Protein AF-A0A1W1HET8-F1 (afdb_monomer_lite)

InterPro domains:
  IPR011042 Six-bladed beta-propeller, TolB-like [G3DSA:2.120.10.30] (54-178)

Foldseek 3Di:
DVVVVVVVVVVVVVVVVVVVPDDDPDPPDPDDDDPDDDCDDVSPDDDVVVVDDDPPPPPPNPPDDDLDDDDQAAWADWDDPVPQKIKTWHQAGDDVVCVVCVVPPVSVVVQVPDPPVSDRDGDLKGKMFMAGSSRDTPDMDIDRNNPVHHRWNDWDDDDQWIWTDHDPDPDIDIGGHD

Structure (mmCIF, N/CA/C/O backbone):
data_AF-A0A1W1HET8-F1
#
_entry.id   AF-A0A1W1HET8-F1
#
loop_
_atom_site.group_PDB
_atom_site.id
_atom_site.type_symbol
_atom_site.label_atom_id
_atom_site.label_alt_id
_atom_site.label_comp_id
_atom_site.label_asym_id
_atom_site.label_entity_id
_atom_site.label_seq_id
_atom_site.pdbx_PDB_ins_code
_atom_site.Cartn_x
_atom_site.Cartn_y
_atom_site.Cartn_z
_atom_site.occupancy
_atom_site.B_iso_or_equiv
_atom_site.auth_seq_id
_atom_site.auth_comp_id
_atom_site.auth_asym_id
_atom_site.auth_atom_id
_atom_site.pdbx_PDB_model_num
ATOM 1 N N . MET A 1 1 ? 47.466 2.999 -17.413 1.00 61.47 1 MET A N 1
ATOM 2 C CA . MET A 1 1 ? 46.411 3.856 -18.011 1.00 61.47 1 MET A CA 1
ATOM 3 C C . MET A 1 1 ? 45.772 3.266 -19.269 1.00 61.47 1 MET A C 1
ATOM 5 O O . MET A 1 1 ? 44.582 2.998 -19.222 1.00 61.47 1 MET A O 1
ATOM 9 N N . LYS A 1 2 ? 46.507 2.983 -20.358 1.00 67.06 2 LYS A N 1
ATOM 10 C CA . LYS A 1 2 ? 45.910 2.507 -21.632 1.00 67.06 2 LYS A CA 1
ATOM 11 C C . LYS A 1 2 ? 45.061 1.221 -21.525 1.00 67.06 2 LYS A C 1
ATOM 13 O O . LYS A 1 2 ? 43.995 1.157 -22.119 1.00 67.06 2 LYS A O 1
ATOM 18 N N . LYS A 1 3 ? 45.478 0.235 -20.717 1.00 72.69 3 LYS A N 1
ATOM 19 C CA . LYS A 1 3 ? 44.724 -1.023 -20.507 1.00 72.69 3 LYS A CA 1
ATOM 20 C C . LYS A 1 3 ? 43.393 -0.829 -19.759 1.00 72.69 3 LYS A C 1
ATOM 22 O O . LYS A 1 3 ? 42.436 -1.535 -20.035 1.00 72.69 3 LYS A O 1
ATOM 27 N N . ILE A 1 4 ? 43.329 0.150 -18.853 1.00 81.25 4 ILE A N 1
ATOM 28 C CA . ILE A 1 4 ? 42.113 0.476 -18.088 1.00 81.25 4 ILE A CA 1
ATOM 29 C C . ILE A 1 4 ? 41.103 1.183 -18.996 1.00 81.25 4 ILE A C 1
ATOM 31 O O . ILE A 1 4 ? 39.936 0.815 -19.020 1.00 81.25 4 ILE A O 1
ATOM 35 N N . ILE A 1 5 ? 41.572 2.142 -19.803 1.00 85.00 5 ILE A N 1
ATOM 36 C CA . ILE A 1 5 ? 40.741 2.848 -20.789 1.00 85.00 5 ILE A CA 1
ATOM 37 C C . ILE A 1 5 ? 40.156 1.856 -21.804 1.00 85.00 5 ILE A C 1
ATOM 39 O O . ILE A 1 5 ? 38.962 1.897 -22.079 1.00 85.00 5 ILE A O 1
ATOM 43 N N . LEU A 1 6 ? 40.969 0.918 -22.302 1.00 85.44 6 LEU A N 1
ATOM 44 C CA . LEU A 1 6 ? 40.507 -0.123 -23.221 1.00 85.44 6 LEU A CA 1
ATOM 45 C C . LEU A 1 6 ? 39.446 -1.034 -22.580 1.00 85.44 6 LEU A C 1
ATOM 47 O O . LEU A 1 6 ? 38.442 -1.337 -23.217 1.00 85.44 6 LEU A O 1
ATOM 51 N N . GLY A 1 7 ? 39.627 -1.418 -21.311 1.00 87.62 7 GLY A N 1
ATOM 52 C CA . GLY A 1 7 ? 38.636 -2.205 -20.570 1.00 87.62 7 GLY A CA 1
ATOM 53 C C . GLY A 1 7 ? 37.295 -1.483 -20.410 1.00 87.62 7 GLY A C 1
ATOM 54 O O . GLY A 1 7 ? 36.247 -2.085 -20.629 1.00 87.62 7 GLY A O 1
ATOM 55 N N . ILE A 1 8 ? 37.317 -0.181 -20.111 1.00 87.56 8 ILE A N 1
ATOM 56 C CA . ILE A 1 8 ? 36.099 0.640 -20.004 1.00 87.56 8 ILE A CA 1
ATOM 57 C C . ILE A 1 8 ? 35.383 0.736 -21.357 1.00 87.56 8 ILE A C 1
ATOM 59 O O . ILE A 1 8 ? 34.168 0.569 -21.412 1.00 87.56 8 ILE A O 1
ATOM 63 N N . ILE A 1 9 ? 36.120 0.948 -22.451 1.00 90.94 9 ILE A N 1
ATOM 64 C CA . ILE A 1 9 ? 35.539 1.013 -23.802 1.00 90.94 9 ILE A CA 1
ATOM 65 C C . ILE A 1 9 ? 34.862 -0.312 -24.171 1.00 90.94 9 ILE A C 1
ATOM 67 O O . ILE A 1 9 ? 33.759 -0.295 -24.711 1.00 90.94 9 ILE A O 1
ATOM 71 N N . ILE A 1 10 ? 35.475 -1.452 -23.841 1.00 92.75 10 ILE A N 1
ATOM 72 C CA . ILE A 1 10 ? 34.892 -2.776 -24.098 1.00 92.75 10 ILE A CA 1
ATOM 73 C C . ILE A 1 10 ? 33.605 -2.975 -23.291 1.00 92.75 10 ILE A C 1
ATOM 75 O O . ILE A 1 10 ? 32.616 -3.453 -23.840 1.00 92.75 10 ILE A O 1
ATOM 79 N N . ILE A 1 11 ? 33.583 -2.570 -22.017 1.00 90.56 11 ILE A N 1
ATOM 80 C CA . ILE A 1 11 ? 32.377 -2.649 -21.179 1.00 90.56 11 ILE A CA 1
ATOM 81 C C . ILE A 1 11 ? 31.265 -1.764 -21.750 1.00 90.56 11 ILE A C 1
ATOM 83 O O . ILE A 1 11 ? 30.128 -2.212 -21.854 1.00 90.56 11 ILE A O 1
ATOM 87 N N . ILE A 1 12 ? 31.583 -0.534 -22.161 1.00 89.00 12 ILE A N 1
ATOM 88 C CA . ILE A 1 12 ? 30.607 0.376 -22.774 1.00 89.00 12 ILE A CA 1
ATOM 89 C C . ILE A 1 12 ? 30.080 -0.208 -24.088 1.00 89.00 12 ILE A C 1
ATOM 91 O O . ILE A 1 12 ? 28.871 -0.229 -24.293 1.00 89.00 12 ILE A O 1
ATOM 95 N N . ALA A 1 13 ? 30.953 -0.733 -24.950 1.00 90.44 13 ALA A N 1
ATOM 96 C CA . ALA A 1 13 ? 30.550 -1.368 -26.202 1.00 90.44 13 ALA A CA 1
ATOM 97 C C . ALA A 1 13 ? 29.665 -2.601 -25.959 1.00 90.44 13 ALA A C 1
ATOM 99 O O . ALA A 1 13 ? 28.661 -2.775 -26.645 1.00 90.44 13 ALA A O 1
ATOM 100 N N . PHE A 1 14 ? 29.989 -3.416 -24.952 1.00 90.31 14 PHE A N 1
ATOM 101 C CA . PHE A 1 14 ? 29.181 -4.569 -24.561 1.00 90.31 14 PHE A CA 1
ATOM 102 C C . PHE A 1 14 ? 27.819 -4.150 -24.001 1.00 90.31 14 PHE A C 1
ATOM 104 O O . PHE A 1 14 ? 26.812 -4.756 -24.349 1.00 90.31 14 PHE A O 1
ATOM 111 N N . LEU A 1 15 ? 27.760 -3.091 -23.186 1.00 84.19 15 LEU A N 1
ATOM 112 C CA . LEU A 1 15 ? 26.501 -2.533 -22.689 1.00 84.19 15 LEU A CA 1
ATOM 113 C C . LEU A 1 15 ? 25.651 -1.978 -23.835 1.00 84.19 15 LEU A C 1
ATOM 115 O O . LEU A 1 15 ? 24.467 -2.287 -23.897 1.00 84.19 15 LEU A O 1
ATOM 119 N N . ILE A 1 16 ? 26.240 -1.220 -24.765 1.00 83.38 16 ILE A N 1
ATOM 120 C CA . ILE A 1 16 ? 25.541 -0.720 -25.960 1.00 83.38 16 ILE A CA 1
ATOM 121 C C . ILE A 1 16 ? 24.992 -1.896 -26.770 1.00 83.38 16 ILE A C 1
ATOM 123 O O . ILE A 1 16 ? 23.806 -1.916 -27.082 1.00 83.38 16 ILE A O 1
ATOM 127 N N . PHE A 1 17 ? 25.820 -2.904 -27.055 1.00 84.56 17 PHE A N 1
ATOM 128 C CA . PHE A 1 17 ? 25.392 -4.099 -27.778 1.00 84.56 17 PHE A CA 1
ATOM 129 C C . PHE A 1 17 ? 24.257 -4.828 -27.044 1.00 84.56 17 PHE A C 1
ATOM 131 O O . PHE A 1 17 ? 23.229 -5.139 -27.636 1.00 84.56 17 PHE A O 1
ATOM 138 N N . TYR A 1 18 ? 24.387 -5.025 -25.734 1.00 79.50 18 TYR A N 1
ATOM 139 C CA . TYR A 1 18 ? 23.355 -5.637 -24.904 1.00 79.50 18 TYR A CA 1
ATOM 140 C C . TYR A 1 18 ? 22.032 -4.853 -24.959 1.00 79.50 18 TYR A C 1
ATOM 142 O O . TYR A 1 18 ? 20.983 -5.448 -25.183 1.00 79.50 18 TYR A O 1
ATOM 150 N N . PHE A 1 19 ? 22.062 -3.523 -24.829 1.00 76.62 19 PHE A N 1
ATOM 151 C CA . PHE A 1 19 ? 20.853 -2.693 -24.872 1.00 76.62 19 PHE A CA 1
ATOM 152 C C . PHE A 1 19 ? 20.200 -2.626 -26.259 1.00 76.62 19 PHE A C 1
ATOM 154 O O . PHE A 1 19 ? 18.978 -2.545 -26.332 1.00 76.62 19 PHE A O 1
ATOM 161 N N . PHE A 1 20 ? 20.977 -2.672 -27.345 1.00 78.12 20 PHE A N 1
ATOM 162 C CA . PHE A 1 20 ? 20.431 -2.641 -28.707 1.00 78.12 20 PHE A CA 1
ATOM 163 C C . PHE A 1 20 ? 19.841 -3.983 -29.157 1.00 78.12 20 PHE A C 1
ATOM 165 O O . PHE A 1 20 ? 18.930 -3.989 -29.982 1.00 78.12 20 PHE A O 1
ATOM 172 N N . PHE A 1 21 ? 20.348 -5.106 -28.640 1.00 74.81 21 PHE A N 1
ATOM 173 C CA . PHE A 1 21 ? 19.953 -6.445 -29.095 1.00 74.81 21 PHE A CA 1
ATOM 174 C C . PHE A 1 21 ? 19.021 -7.195 -28.136 1.00 74.81 21 PHE A C 1
ATOM 176 O O . PHE A 1 21 ? 18.541 -8.274 -28.485 1.00 74.81 21 PHE A O 1
ATOM 183 N N . GLN A 1 22 ? 18.715 -6.655 -26.952 1.00 64.12 22 GLN A N 1
ATOM 184 C CA . GLN A 1 22 ? 17.631 -7.205 -26.142 1.00 64.12 22 GLN A CA 1
ATOM 185 C C . GLN A 1 22 ? 16.275 -6.811 -26.719 1.00 64.12 22 GLN A C 1
ATOM 187 O O . GLN A 1 22 ? 15.869 -5.652 -26.673 1.00 64.12 22 GLN A O 1
ATOM 192 N N . SER A 1 23 ? 15.540 -7.806 -27.209 1.00 64.06 23 S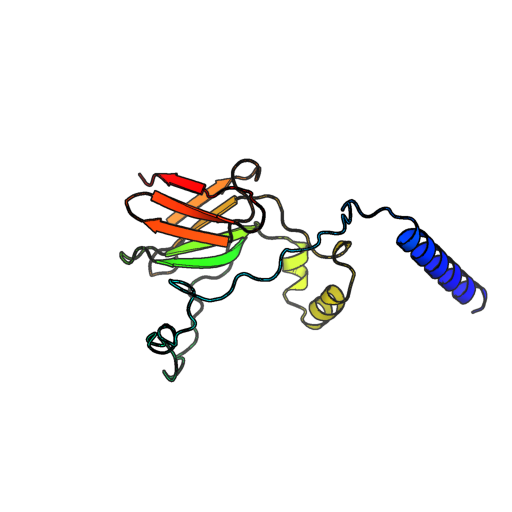ER A N 1
ATOM 193 C CA . SER A 1 23 ? 14.107 -7.671 -27.439 1.00 64.06 23 SER A CA 1
ATOM 194 C C . SER A 1 23 ? 13.438 -7.302 -26.116 1.00 64.06 23 SER A C 1
ATOM 196 O O . SER A 1 23 ? 13.589 -8.006 -25.113 1.00 64.06 23 SER A O 1
ATOM 198 N N . THR A 1 24 ? 12.710 -6.188 -26.084 1.00 57.41 24 THR A N 1
ATOM 199 C CA . THR A 1 24 ? 11.871 -5.882 -24.929 1.00 57.41 24 THR A CA 1
ATOM 200 C C . THR A 1 24 ? 10.771 -6.941 -24.839 1.00 57.41 24 THR A C 1
ATOM 202 O O . THR A 1 24 ? 10.172 -7.253 -25.864 1.00 57.41 24 THR A O 1
ATOM 205 N N . PRO A 1 25 ? 10.423 -7.454 -23.645 1.00 62.91 25 PRO A N 1
ATOM 206 C CA . PRO A 1 25 ? 9.324 -8.416 -23.471 1.00 62.91 25 PRO A CA 1
ATOM 207 C C . PRO A 1 25 ? 7.935 -7.800 -23.733 1.00 62.91 25 PRO A C 1
ATOM 209 O O . PRO A 1 25 ? 6.914 -8.419 -23.453 1.00 62.91 25 PRO A O 1
ATOM 212 N N . VAL A 1 26 ? 7.901 -6.554 -24.212 1.00 59.66 26 VAL A N 1
ATOM 213 C CA . VAL A 1 26 ? 6.711 -5.796 -24.569 1.00 59.66 26 VAL A CA 1
ATOM 214 C C . VAL A 1 26 ? 6.648 -5.753 -26.088 1.00 59.66 26 VAL A C 1
ATOM 216 O O . VAL A 1 26 ? 7.492 -5.110 -26.720 1.00 59.66 26 VAL A O 1
ATOM 219 N N . ASP A 1 27 ? 5.636 -6.406 -26.657 1.00 69.81 27 ASP A N 1
ATOM 220 C CA . ASP A 1 27 ? 5.248 -6.182 -28.045 1.00 69.81 27 ASP A CA 1
ATOM 221 C C . ASP A 1 27 ? 4.725 -4.750 -28.160 1.00 69.81 27 ASP A C 1
ATOM 223 O O . ASP A 1 27 ? 3.603 -4.429 -27.759 1.00 69.81 27 ASP A O 1
ATOM 227 N N . SER A 1 28 ? 5.579 -3.861 -28.665 1.00 62.72 28 SER A N 1
ATOM 228 C CA . SER A 1 28 ? 5.222 -2.474 -28.962 1.00 62.72 28 SER A CA 1
ATOM 229 C C . SER A 1 28 ? 4.319 -2.445 -30.193 1.00 62.72 28 SER A C 1
ATOM 231 O O . SER A 1 28 ? 4.757 -2.138 -31.300 1.00 62.72 28 SER A O 1
ATOM 233 N N . ILE A 1 29 ? 3.050 -2.805 -30.018 1.00 79.56 29 ILE A N 1
ATOM 234 C CA . ILE A 1 29 ? 2.041 -2.653 -31.063 1.00 79.56 29 ILE A CA 1
ATOM 235 C C . ILE A 1 29 ? 1.706 -1.165 -31.151 1.00 79.56 29 ILE A C 1
ATOM 237 O O . ILE A 1 29 ? 1.344 -0.540 -30.153 1.00 79.56 29 ILE A O 1
ATOM 241 N N . ALA A 1 30 ? 1.826 -0.589 -32.348 1.00 79.69 30 ALA A N 1
ATOM 242 C CA . ALA A 1 30 ? 1.361 0.766 -32.598 1.00 79.69 30 ALA A CA 1
ATOM 243 C C . ALA A 1 30 ? -0.158 0.811 -32.383 1.00 79.69 30 ALA A C 1
ATOM 245 O O . ALA A 1 30 ? -0.934 0.337 -33.212 1.00 79.69 30 ALA A O 1
ATOM 246 N N . TYR A 1 31 ? -0.583 1.356 -31.247 1.00 82.62 31 TYR A N 1
ATOM 247 C CA . TYR A 1 31 ? -1.989 1.565 -30.948 1.00 82.62 31 TYR A CA 1
ATOM 248 C C . TYR A 1 31 ? -2.368 3.002 -31.293 1.00 82.62 31 TYR A C 1
ATOM 250 O O . TYR A 1 31 ? -1.931 3.957 -30.648 1.00 82.62 31 TYR A O 1
ATOM 258 N N . SER A 1 32 ? -3.182 3.159 -32.334 1.00 87.19 32 SER A N 1
ATOM 259 C CA . SER A 1 32 ? -3.821 4.436 -32.629 1.00 87.19 32 SER A CA 1
ATOM 260 C C . SER A 1 32 ? -5.054 4.549 -31.742 1.00 87.19 32 SER A C 1
ATOM 262 O O . SER A 1 32 ? -6.083 3.928 -32.007 1.00 87.19 32 SER A O 1
ATOM 264 N N . HIS A 1 33 ? -4.929 5.295 -30.644 1.00 79.25 33 HIS A N 1
ATOM 265 C CA . HIS A 1 33 ? -6.090 5.624 -29.831 1.00 79.25 33 HIS A CA 1
ATOM 266 C C . HIS A 1 33 ? -7.109 6.374 -30.703 1.00 79.25 33 HIS A C 1
ATOM 268 O O . HIS A 1 33 ? -6.714 7.286 -31.439 1.00 79.25 33 HIS A O 1
ATOM 274 N N . PRO A 1 34 ? -8.411 6.050 -30.612 1.00 90.19 34 PRO A N 1
ATOM 275 C CA . PRO A 1 34 ? -9.427 6.911 -31.194 1.00 90.19 34 PRO A CA 1
ATOM 276 C C . PRO A 1 34 ? -9.309 8.323 -30.590 1.00 90.19 34 PRO A C 1
ATOM 278 O O . PRO A 1 34 ? -8.792 8.473 -29.475 1.00 90.19 34 PRO A O 1
ATOM 281 N N . PRO A 1 35 ? -9.788 9.364 -31.294 1.00 91.94 35 PRO A N 1
ATOM 282 C CA . PRO A 1 35 ? -9.854 10.710 -30.741 1.00 91.94 35 PRO A CA 1
ATOM 283 C C . PRO A 1 35 ? -10.487 10.691 -29.347 1.00 91.94 35 PRO A C 1
ATOM 285 O O . PRO A 1 35 ? -11.462 9.969 -29.119 1.00 91.94 35 PRO A O 1
ATOM 288 N N . ALA A 1 36 ? -9.925 11.464 -28.414 1.00 90.94 36 ALA A N 1
ATOM 289 C CA . ALA A 1 36 ? -10.449 11.541 -27.057 1.00 90.94 36 ALA A CA 1
ATOM 290 C C . ALA A 1 36 ? -11.952 11.878 -27.102 1.00 90.94 36 ALA A C 1
ATOM 292 O O . ALA A 1 36 ? -12.331 12.826 -27.800 1.00 90.94 36 ALA A O 1
ATOM 293 N N . PRO A 1 37 ? -12.812 11.128 -26.389 1.00 90.94 37 PRO A N 1
ATOM 294 C CA . PRO A 1 37 ? -14.230 11.439 -26.347 1.00 90.94 37 PRO A CA 1
ATOM 295 C C . PRO A 1 37 ? -14.449 12.882 -25.869 1.00 90.94 37 PRO A C 1
ATOM 297 O O . PRO A 1 37 ? -13.747 13.333 -24.956 1.00 90.94 37 PRO A O 1
ATOM 300 N N . PRO A 1 38 ? -15.407 13.621 -26.450 1.00 93.38 38 PRO A N 1
ATOM 301 C CA . PRO A 1 38 ? -15.738 14.952 -25.965 1.00 93.38 38 PRO A CA 1
ATOM 302 C C . PRO A 1 38 ? -16.232 14.876 -24.515 1.00 93.38 38 PRO A C 1
ATOM 304 O O . PRO A 1 38 ? -17.003 13.990 -24.150 1.00 93.38 38 PRO A O 1
ATOM 307 N N . LEU A 1 39 ? -15.814 15.833 -23.686 1.00 94.50 39 LEU A N 1
ATOM 308 C CA . LEU A 1 39 ? -16.278 15.971 -22.305 1.00 94.50 39 LEU A CA 1
ATOM 309 C C . LEU A 1 39 ? -17.674 16.612 -22.285 1.00 94.50 39 LEU A C 1
ATOM 311 O O . LEU A 1 39 ? -17.819 17.801 -22.014 1.00 94.50 39 LEU A O 1
ATOM 315 N N . ASN A 1 40 ? -18.696 15.838 -22.641 1.00 95.50 40 ASN A N 1
ATOM 316 C CA . ASN A 1 40 ? -20.097 16.256 -22.658 1.00 95.50 40 ASN A CA 1
ATOM 317 C C . ASN A 1 40 ? -20.957 15.373 -21.731 1.00 95.50 40 ASN A C 1
ATOM 319 O O . ASN A 1 40 ? -20.484 14.392 -21.151 1.00 95.50 40 ASN A O 1
ATOM 323 N N . GLY A 1 41 ? -22.224 15.749 -21.531 1.00 94.38 41 GLY A N 1
ATOM 324 C CA . GLY A 1 41 ? -23.133 15.027 -20.636 1.00 94.38 41 GLY A CA 1
ATOM 325 C C . GLY A 1 41 ? -22.591 14.968 -19.203 1.00 94.38 41 GLY A C 1
ATOM 326 O O . GLY A 1 41 ? -22.213 15.997 -18.642 1.00 94.38 41 GLY A O 1
ATOM 327 N N . VAL A 1 42 ? -22.503 13.763 -18.630 1.00 92.88 42 VAL A N 1
ATOM 328 C CA . VAL A 1 42 ? -21.974 13.539 -17.267 1.00 92.88 42 VAL A CA 1
ATOM 329 C C . VAL A 1 42 ? -20.484 13.876 -17.123 1.00 92.88 42 VAL A C 1
ATOM 331 O O . VAL A 1 42 ? -20.024 14.109 -16.010 1.00 92.88 42 VAL A O 1
ATOM 334 N N . MET A 1 43 ? -19.738 13.933 -18.232 1.00 93.88 43 MET A N 1
ATOM 335 C CA . MET A 1 43 ? -18.311 14.275 -18.256 1.00 93.88 43 MET A CA 1
ATOM 336 C C . MET A 1 43 ? -18.057 15.774 -18.463 1.00 93.88 43 MET A C 1
ATOM 338 O O . MET A 1 43 ? -16.898 16.181 -18.520 1.00 93.88 43 MET A O 1
ATOM 342 N N . THR A 1 44 ? -19.108 16.596 -18.591 1.00 97.38 44 THR A N 1
ATOM 343 C CA . THR A 1 44 ? -18.971 18.048 -18.794 1.00 97.38 44 THR A CA 1
ATOM 344 C C . THR A 1 44 ? -18.094 18.660 -17.694 1.00 97.38 44 THR A C 1
ATOM 346 O O . THR A 1 44 ? -18.394 18.457 -16.509 1.00 97.38 44 THR A O 1
ATOM 349 N N . PRO A 1 45 ? -17.027 19.413 -18.041 1.00 96.88 45 PRO A N 1
ATOM 350 C CA . PRO A 1 45 ? -16.156 20.021 -17.046 1.00 96.88 45 PRO A CA 1
ATOM 351 C C . PRO A 1 45 ? -16.955 20.910 -16.099 1.00 96.88 45 PRO A C 1
ATOM 353 O O . PRO A 1 45 ? -17.726 21.769 -16.523 1.00 96.88 45 PRO A O 1
ATOM 356 N N . ASN A 1 46 ? -16.757 20.705 -14.804 1.00 95.69 46 ASN A N 1
ATOM 357 C CA . ASN A 1 46 ? -17.400 21.480 -13.755 1.00 95.69 46 ASN A CA 1
ATOM 358 C C . ASN A 1 46 ? -16.395 21.791 -12.642 1.00 95.69 46 ASN A C 1
ATOM 360 O O . ASN A 1 46 ? -15.265 21.299 -12.632 1.00 95.69 46 ASN A O 1
ATOM 364 N N . THR A 1 47 ? -16.801 22.641 -11.705 1.00 96.94 47 THR A N 1
ATOM 365 C CA . THR A 1 47 ? -15.955 23.086 -10.593 1.00 96.94 47 THR A CA 1
ATOM 366 C C . THR A 1 47 ? -16.377 22.516 -9.247 1.00 96.94 47 THR A C 1
ATOM 368 O O . THR A 1 47 ? -15.874 22.993 -8.236 1.00 96.94 47 THR A O 1
ATOM 371 N N . LEU A 1 48 ? -17.252 21.508 -9.208 1.00 95.44 48 LEU A N 1
ATOM 372 C CA . 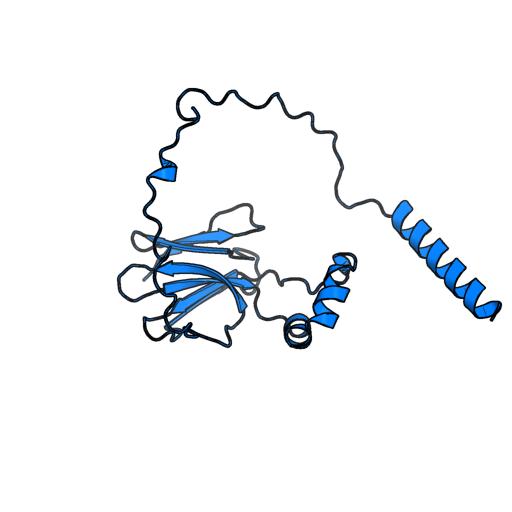LEU A 1 48 ? -17.812 20.973 -7.959 1.00 95.44 48 LEU A CA 1
ATOM 373 C C . LEU A 1 48 ? -16.718 20.502 -6.992 1.00 95.44 48 LEU A C 1
ATOM 375 O O . LEU A 1 48 ? -16.816 20.696 -5.788 1.00 95.44 48 LEU A O 1
ATOM 379 N N . LEU A 1 49 ? -15.606 19.973 -7.513 1.00 92.44 49 LEU A N 1
ATOM 380 C CA . LEU A 1 49 ? -14.470 19.563 -6.684 1.00 92.44 49 LEU A CA 1
ATOM 381 C C . LEU A 1 49 ? -13.830 20.730 -5.899 1.00 92.44 49 LEU A C 1
ATOM 383 O O . LEU A 1 49 ? -13.177 20.491 -4.888 1.00 92.44 49 LEU A O 1
ATOM 387 N N . LYS A 1 50 ? -14.029 21.991 -6.315 1.00 93.81 50 LYS A N 1
ATOM 388 C CA . LYS A 1 50 ? -13.569 23.174 -5.561 1.00 93.81 50 LYS A CA 1
ATOM 389 C C . LYS A 1 50 ? -14.365 23.407 -4.275 1.00 93.81 50 LYS A C 1
ATOM 391 O O . LYS A 1 50 ? -13.856 24.077 -3.383 1.00 93.81 50 LYS A O 1
ATOM 396 N N . GLU A 1 51 ? -15.577 22.866 -4.178 1.00 94.00 51 GLU A N 1
ATOM 397 C CA . GLU A 1 51 ? -16.424 22.942 -2.980 1.00 94.00 51 GLU A CA 1
ATOM 398 C C . GLU A 1 51 ? -16.013 21.914 -1.917 1.00 94.00 51 GLU A C 1
ATOM 400 O O . GLU A 1 51 ? -16.526 21.932 -0.798 1.00 94.00 51 GLU A O 1
ATOM 405 N N . ALA A 1 52 ? -15.072 21.018 -2.238 1.00 90.00 52 ALA A N 1
ATOM 406 C CA . ALA A 1 52 ? -14.543 20.064 -1.280 1.00 90.00 52 ALA A CA 1
ATOM 407 C C . ALA A 1 52 ? -13.949 20.793 -0.065 1.00 90.00 52 ALA A C 1
ATOM 409 O O . ALA A 1 52 ? -13.045 21.625 -0.184 1.00 90.00 52 ALA A O 1
ATOM 410 N N . ILE A 1 53 ? -14.434 20.439 1.126 1.00 85.50 53 ILE A N 1
ATOM 411 C CA . ILE A 1 53 ? -13.896 20.952 2.384 1.00 85.50 53 ILE A CA 1
ATOM 412 C C . ILE A 1 53 ? -12.470 20.421 2.546 1.00 85.50 53 ILE A C 1
ATOM 414 O O . ILE A 1 53 ? -12.235 19.214 2.627 1.00 85.50 53 ILE A O 1
ATOM 418 N N . LEU A 1 54 ? -11.506 21.337 2.606 1.00 80.25 54 LEU A N 1
ATOM 419 C CA . LEU A 1 54 ? -10.096 21.007 2.774 1.00 80.25 54 LEU A CA 1
ATOM 420 C C . LEU A 1 54 ? -9.797 20.784 4.259 1.00 80.25 54 LEU A C 1
ATOM 422 O O . LEU A 1 54 ? -9.493 21.722 4.994 1.00 80.25 54 LEU A O 1
ATOM 426 N N . LEU A 1 55 ? -9.879 19.532 4.704 1.00 74.88 55 LEU A N 1
ATOM 427 C CA . LEU A 1 55 ? -9.491 19.145 6.060 1.00 74.88 55 LEU A CA 1
ATOM 428 C C . LEU A 1 55 ? -7.976 19.356 6.255 1.00 74.88 55 LEU A C 1
ATOM 430 O O . LEU A 1 55 ? -7.174 18.923 5.429 1.00 74.88 55 LEU A O 1
ATOM 434 N N . GLY A 1 56 ? -7.574 20.041 7.330 1.00 69.69 56 GLY A N 1
ATOM 435 C CA . GLY A 1 56 ? -6.160 20.258 7.678 1.00 69.69 56 GLY A CA 1
ATOM 436 C C . GLY A 1 56 ? -5.435 21.378 6.915 1.00 69.69 56 GLY A C 1
ATOM 437 O O . GLY A 1 56 ? -4.258 21.628 7.181 1.00 69.69 56 GLY A O 1
ATOM 438 N N . LYS A 1 57 ? -6.091 22.092 5.988 1.00 75.44 57 LYS A N 1
ATOM 439 C CA . LYS A 1 57 ? -5.487 23.258 5.319 1.00 75.44 57 LYS A CA 1
ATOM 440 C C . LYS A 1 57 ? -5.563 24.491 6.225 1.00 75.44 57 LYS A C 1
ATOM 442 O O . LYS A 1 57 ? -6.651 24.959 6.528 1.00 75.44 57 LYS A O 1
ATOM 447 N N . GLY A 1 58 ? -4.409 25.037 6.613 1.00 69.06 58 GLY A N 1
ATOM 448 C CA . GLY A 1 58 ? -4.319 26.255 7.433 1.00 69.06 58 GLY A CA 1
ATOM 449 C C . GLY A 1 58 ? -4.496 26.040 8.939 1.00 69.06 58 GLY A C 1
ATOM 450 O O . GLY A 1 58 ? -4.378 26.997 9.694 1.00 69.06 58 GLY A O 1
ATOM 451 N N . ILE A 1 59 ? -4.733 24.802 9.380 1.00 72.81 59 ILE A N 1
ATOM 452 C CA . ILE A 1 59 ? -4.601 24.430 10.791 1.00 72.81 59 ILE A CA 1
ATOM 453 C C . ILE A 1 59 ? -3.101 24.403 11.097 1.00 72.81 59 ILE A C 1
ATOM 455 O O . ILE A 1 59 ? -2.326 23.846 10.307 1.00 72.81 59 ILE A O 1
ATOM 459 N N . ASP A 1 60 ? -2.690 25.026 12.205 1.00 66.00 60 ASP A N 1
ATOM 460 C CA . ASP A 1 60 ? -1.335 24.850 12.722 1.00 66.00 60 ASP A CA 1
ATOM 461 C C . ASP A 1 60 ? -1.098 23.346 12.849 1.00 66.00 60 ASP A C 1
ATOM 463 O O . ASP A 1 60 ? -1.942 22.637 13.399 1.00 66.00 60 ASP A O 1
ATOM 467 N N . LYS A 1 61 ? -0.032 22.819 12.243 1.00 65.38 61 LYS A N 1
ATOM 468 C CA . LYS A 1 61 ? 0.100 21.373 11.958 1.00 65.38 61 LYS A CA 1
ATOM 469 C C . LYS A 1 61 ? 0.308 20.519 13.215 1.00 65.38 61 LYS A C 1
ATOM 471 O O . LYS A 1 61 ? 0.784 19.390 13.093 1.00 65.38 61 LYS A O 1
ATOM 476 N N . GLY A 1 62 ? -0.016 21.066 14.388 1.00 66.88 62 GLY A N 1
ATOM 477 C CA . GLY A 1 62 ? 0.303 20.535 15.692 1.00 66.88 62 GLY A CA 1
ATOM 478 C C . GLY A 1 62 ? 1.768 20.135 15.761 1.00 66.88 62 GLY A C 1
ATOM 479 O O . GLY A 1 62 ? 2.603 20.499 14.925 1.00 66.88 62 GLY A O 1
ATOM 480 N N . ASN A 1 63 ? 2.064 19.296 16.737 1.00 75.31 63 ASN A N 1
ATOM 481 C CA . ASN A 1 63 ? 3.228 18.445 16.620 1.00 75.31 63 ASN A CA 1
ATOM 482 C C . ASN A 1 63 ? 2.854 17.285 15.694 1.00 75.31 63 ASN A C 1
ATOM 484 O O . ASN A 1 63 ? 1.784 16.693 15.819 1.00 75.31 63 ASN A O 1
ATOM 488 N N . LYS A 1 64 ? 3.723 16.971 14.730 1.00 78.06 64 LYS A N 1
ATOM 489 C CA . LYS A 1 64 ? 3.586 15.725 13.976 1.00 78.06 64 LYS A CA 1
ATOM 490 C C . LYS A 1 64 ? 3.927 14.588 14.919 1.00 78.06 64 LYS A C 1
ATOM 492 O O . LYS A 1 64 ? 5.051 14.520 15.411 1.00 78.06 64 LYS A O 1
ATOM 497 N N . GLU A 1 65 ? 2.975 13.698 15.119 1.00 81.31 65 GLU A N 1
ATOM 498 C CA . GLU A 1 65 ? 3.160 12.513 15.937 1.00 81.31 65 GLU A CA 1
ATOM 499 C C . GLU A 1 65 ? 3.257 11.289 15.033 1.00 81.31 65 GLU A C 1
ATOM 501 O O . GLU A 1 65 ? 2.593 11.189 13.996 1.00 81.31 65 GLU A O 1
ATOM 506 N N . ILE A 1 66 ? 4.133 10.363 15.407 1.00 87.81 66 ILE A N 1
ATOM 507 C CA . ILE A 1 66 ? 4.207 9.062 14.757 1.00 87.81 66 ILE A CA 1
ATOM 508 C C . ILE A 1 66 ? 3.044 8.241 15.310 1.00 87.81 66 ILE A C 1
ATOM 510 O O . ILE A 1 66 ? 3.087 7.817 16.458 1.00 87.81 66 ILE A O 1
ATOM 514 N N . PHE A 1 67 ? 2.008 8.034 14.496 1.00 90.25 67 PHE A N 1
ATOM 515 C CA . PHE A 1 67 ? 0.855 7.219 14.890 1.00 90.25 67 PHE A CA 1
ATOM 516 C C . PHE A 1 67 ? 1.231 5.745 15.093 1.00 90.25 67 PHE A C 1
ATOM 518 O O . PHE A 1 67 ? 0.785 5.103 16.034 1.00 90.25 67 PHE A O 1
ATOM 525 N N . ILE A 1 68 ? 2.075 5.217 14.204 1.00 93.50 68 ILE A N 1
ATOM 526 C CA . ILE A 1 68 ? 2.696 3.898 14.310 1.00 93.50 68 ILE A CA 1
ATOM 527 C C . ILE A 1 68 ? 4.007 3.907 13.516 1.00 93.50 68 ILE A C 1
ATOM 529 O O . ILE A 1 68 ? 4.095 4.551 12.464 1.00 93.50 68 ILE A O 1
ATOM 533 N N . ASP A 1 69 ? 5.020 3.192 13.997 1.00 92.50 69 ASP A N 1
ATOM 534 C CA . ASP A 1 69 ? 6.265 2.930 13.279 1.00 92.50 69 ASP A CA 1
ATOM 535 C C . ASP A 1 69 ? 6.471 1.430 13.013 1.00 92.50 69 ASP A C 1
ATOM 537 O O . ASP A 1 69 ? 5.606 0.595 13.264 1.00 92.50 69 ASP A O 1
ATOM 541 N N . ASN A 1 70 ? 7.618 1.098 12.414 1.00 93.62 70 ASN A N 1
ATOM 542 C CA . ASN A 1 70 ? 8.079 -0.276 12.210 1.00 93.62 70 ASN A CA 1
ATOM 543 C C . ASN A 1 70 ? 7.030 -1.243 11.618 1.00 93.62 70 ASN A C 1
ATOM 545 O O . ASN A 1 70 ? 6.927 -2.409 12.003 1.00 93.62 70 ASN A O 1
ATOM 549 N N . LEU A 1 71 ? 6.262 -0.760 10.640 1.00 96.69 71 LEU A N 1
ATOM 550 C CA . LEU A 1 71 ? 5.267 -1.567 9.944 1.00 96.69 71 LEU A CA 1
ATOM 551 C C . LEU A 1 71 ? 5.902 -2.799 9.265 1.00 96.69 71 LEU A C 1
ATOM 553 O O . LEU A 1 71 ? 7.037 -2.727 8.772 1.00 96.69 71 LEU A O 1
ATOM 557 N N . PRO A 1 72 ? 5.158 -3.920 9.159 1.00 95.50 72 PRO A N 1
ATOM 558 C CA . PRO A 1 72 ? 5.647 -5.161 8.547 1.00 95.50 72 PRO A CA 1
ATOM 559 C C . PRO A 1 72 ? 5.769 -5.084 7.013 1.00 95.50 72 PRO A C 1
ATOM 561 O O . PRO A 1 72 ? 6.207 -6.038 6.364 1.00 95.50 72 PRO A O 1
ATOM 564 N N . GLY A 1 73 ? 5.408 -3.947 6.417 1.00 96.50 73 GLY A N 1
ATOM 565 C CA . GLY A 1 73 ? 5.468 -3.689 4.985 1.00 96.50 73 GLY A CA 1
ATOM 566 C C . GLY A 1 73 ? 5.539 -2.199 4.665 1.00 96.50 73 GLY A C 1
ATOM 567 O O . GLY A 1 73 ? 5.602 -1.363 5.566 1.00 96.50 73 GLY A O 1
ATOM 568 N N . PHE A 1 74 ? 5.520 -1.876 3.375 1.00 96.25 74 PHE A N 1
ATOM 569 C CA . PHE A 1 74 ? 5.517 -0.496 2.888 1.00 96.25 74 PHE A CA 1
ATOM 570 C C . PHE A 1 74 ? 4.074 0.022 2.786 1.00 96.25 74 PHE A C 1
ATOM 572 O O . PHE A 1 74 ? 3.317 -0.525 1.979 1.00 96.25 74 PHE A O 1
ATOM 579 N N . PRO A 1 75 ? 3.670 1.020 3.598 1.00 96.56 75 PRO A N 1
ATOM 580 C CA . PRO A 1 75 ? 2.308 1.552 3.588 1.00 96.56 75 PRO A CA 1
ATOM 581 C C . PRO A 1 75 ? 2.022 2.351 2.322 1.00 96.56 75 PRO A C 1
ATOM 583 O O . PRO A 1 75 ? 2.899 3.049 1.815 1.00 96.56 75 PRO A O 1
ATOM 586 N N . ASP A 1 76 ? 0.781 2.259 1.852 1.00 96.12 76 ASP A N 1
ATOM 587 C CA . ASP A 1 76 ? 0.263 3.072 0.751 1.00 96.12 76 ASP A CA 1
ATOM 588 C C . ASP A 1 76 ? -0.904 3.939 1.248 1.00 96.12 76 ASP A C 1
ATOM 590 O O . ASP A 1 76 ? -0.717 5.110 1.581 1.00 96.12 76 ASP A O 1
ATOM 594 N N . ASN A 1 77 ? -2.089 3.344 1.415 1.00 96.62 77 ASN A N 1
ATOM 595 C CA . ASN A 1 77 ? -3.298 4.058 1.819 1.00 96.62 77 ASN A CA 1
ATOM 596 C C . ASN A 1 77 ? -3.834 3.592 3.181 1.00 96.62 77 ASN A C 1
ATOM 598 O O . ASN A 1 77 ? -3.627 2.448 3.596 1.00 96.62 77 ASN A O 1
ATOM 602 N N . ILE A 1 78 ? -4.574 4.478 3.848 1.00 96.56 78 ILE A N 1
ATOM 603 C CA . ILE A 1 78 ? -5.254 4.243 5.123 1.00 96.56 78 ILE A CA 1
ATOM 604 C C . ILE A 1 78 ? -6.732 4.625 5.007 1.00 96.56 78 ILE A C 1
ATOM 606 O O . ILE A 1 78 ? -7.085 5.665 4.449 1.00 96.56 78 ILE A O 1
ATOM 610 N N . SER A 1 79 ? -7.622 3.799 5.550 1.00 97.38 79 SER A N 1
ATOM 611 C CA . SER A 1 79 ? -9.045 4.116 5.651 1.00 97.38 79 SER A CA 1
ATOM 612 C C . SER A 1 79 ? -9.584 3.804 7.041 1.00 97.38 79 SER A C 1
ATOM 614 O O . SER A 1 79 ? -9.243 2.795 7.644 1.00 97.38 79 SER A O 1
ATOM 616 N N . SER A 1 80 ? -10.436 4.681 7.566 1.00 94.81 80 SER A N 1
ATOM 617 C CA . SER A 1 80 ? -11.135 4.439 8.828 1.00 94.81 80 SER A CA 1
ATOM 618 C C . SER A 1 80 ? -12.496 3.804 8.566 1.00 94.81 80 SER A C 1
ATOM 620 O O . SER A 1 80 ? -13.199 4.217 7.636 1.00 94.81 80 SER A O 1
ATOM 622 N N . ASN A 1 81 ? -12.905 2.870 9.425 1.00 94.31 81 ASN A N 1
ATOM 623 C CA . ASN A 1 81 ? -14.297 2.422 9.482 1.00 94.31 81 ASN A CA 1
ATOM 624 C C . ASN A 1 81 ? -15.200 3.373 10.297 1.00 94.31 81 ASN A C 1
ATOM 626 O O . ASN A 1 81 ? -16.393 3.116 10.420 1.00 94.31 81 ASN A O 1
ATOM 630 N N . ARG A 1 82 ? -14.638 4.474 10.826 1.00 93.44 82 ARG A N 1
ATOM 631 C CA . ARG A 1 82 ? -15.281 5.490 11.683 1.00 93.44 82 ARG A CA 1
ATOM 632 C C . ARG A 1 82 ? -15.717 5.003 13.071 1.00 93.44 82 ARG A C 1
ATOM 634 O O . ARG A 1 82 ? -16.315 5.780 13.802 1.00 93.44 82 ARG A O 1
ATOM 641 N N . ASN A 1 83 ? -15.353 3.778 13.444 1.00 94.06 83 ASN A N 1
ATOM 642 C CA . ASN A 1 83 ? -15.651 3.145 14.731 1.00 94.06 83 ASN A CA 1
ATOM 643 C C . ASN A 1 83 ? -14.352 2.701 15.431 1.00 94.06 83 ASN A C 1
ATOM 645 O O . ASN A 1 83 ? -14.249 1.577 15.918 1.00 94.06 83 ASN A O 1
ATOM 649 N N . GLY A 1 84 ? -13.326 3.555 15.401 1.00 92.75 84 GLY A N 1
ATOM 650 C CA . GLY A 1 84 ? -12.047 3.312 16.073 1.00 92.75 84 GLY A CA 1
ATOM 651 C C . GLY A 1 84 ? -11.114 2.294 15.404 1.00 92.75 84 GLY A C 1
ATOM 652 O O . GLY A 1 84 ? -10.096 1.938 15.990 1.00 92.75 84 GLY A O 1
ATOM 653 N N . ARG A 1 85 ? -11.417 1.827 14.182 1.00 96.25 85 ARG A N 1
ATOM 654 C CA . ARG A 1 85 ? -10.522 0.960 13.398 1.00 96.25 85 ARG A CA 1
ATOM 655 C C . ARG A 1 85 ? -10.023 1.659 12.139 1.00 96.25 85 ARG A C 1
ATOM 657 O O . ARG A 1 85 ? -10.801 2.256 11.387 1.00 96.25 85 ARG A O 1
ATOM 664 N N . PHE A 1 86 ? -8.731 1.508 11.872 1.00 97.81 86 PHE A N 1
ATOM 665 C CA . PHE A 1 86 ? -8.067 1.991 10.668 1.00 97.81 86 PHE A CA 1
ATOM 666 C C . PHE A 1 86 ? -7.449 0.834 9.897 1.00 97.81 86 PHE A C 1
ATOM 668 O O . PHE A 1 86 ? -6.580 0.135 10.403 1.00 97.81 86 PHE A O 1
ATOM 675 N N . TRP A 1 87 ? -7.863 0.644 8.654 1.00 98.19 87 TRP A N 1
ATOM 676 C CA . TRP A 1 87 ? -7.239 -0.301 7.745 1.00 98.19 87 TRP A CA 1
ATOM 677 C C . TRP A 1 87 ? -6.111 0.369 6.978 1.00 98.19 87 TRP A C 1
ATOM 679 O O . TRP A 1 87 ? -6.320 1.409 6.358 1.00 98.19 87 TRP A O 1
ATOM 689 N N . VAL A 1 88 ? -4.937 -0.251 6.977 1.00 98.38 88 VAL A N 1
ATOM 690 C CA . VAL A 1 88 ? -3.768 0.198 6.220 1.00 98.38 88 VAL A CA 1
ATOM 691 C C . VAL A 1 88 ? -3.442 -0.845 5.162 1.00 98.38 88 VAL A C 1
ATOM 693 O O . VAL A 1 88 ? -3.249 -2.024 5.473 1.00 98.38 88 VAL A O 1
ATOM 696 N N . ALA A 1 89 ? -3.382 -0.407 3.908 1.00 98.31 89 ALA A N 1
ATOM 697 C CA . ALA A 1 89 ? -2.886 -1.214 2.806 1.00 98.31 89 ALA A CA 1
ATOM 698 C C . ALA A 1 89 ? -1.357 -1.178 2.779 1.00 98.31 89 ALA A C 1
ATOM 700 O O . ALA A 1 89 ? -0.751 -0.107 2.874 1.00 98.31 89 ALA A O 1
ATOM 701 N N . LEU A 1 90 ? -0.743 -2.354 2.647 1.00 98.31 90 LEU A N 1
ATOM 702 C CA . LEU A 1 90 ? 0.701 -2.505 2.540 1.00 98.31 90 LEU A CA 1
ATOM 703 C C . LEU A 1 90 ? 1.031 -3.075 1.157 1.00 98.31 90 LEU A C 1
ATOM 705 O O . LEU A 1 90 ? 0.702 -4.221 0.847 1.00 98.31 90 LEU A O 1
ATOM 709 N N . PHE A 1 91 ? 1.726 -2.275 0.345 1.00 96.44 91 PHE A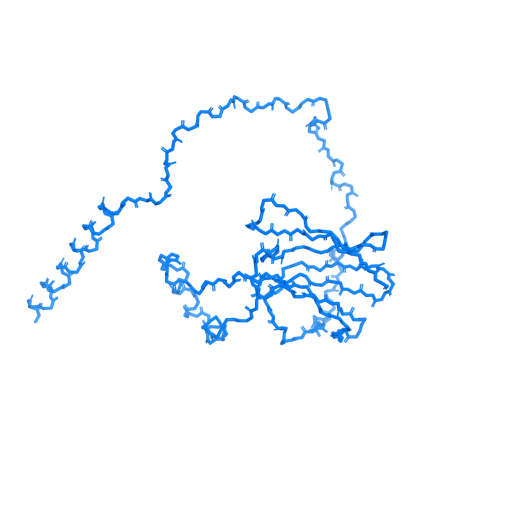 N 1
ATOM 710 C CA . PHE A 1 91 ? 2.082 -2.616 -1.032 1.00 96.44 91 PHE A CA 1
ATOM 711 C C . PHE A 1 91 ? 2.923 -3.900 -1.111 1.00 96.44 91 PHE A C 1
ATOM 713 O O . PHE A 1 91 ? 2.767 -4.719 -2.001 1.00 96.44 91 PHE A O 1
ATOM 720 N N . THR A 1 92 ? 3.828 -4.126 -0.168 1.00 96.62 92 THR A N 1
ATOM 721 C CA . THR A 1 92 ? 4.572 -5.388 -0.046 1.00 96.62 92 THR A CA 1
ATOM 722 C C . THR A 1 92 ? 5.152 -5.472 1.358 1.00 96.62 92 THR A C 1
ATOM 724 O O . THR A 1 92 ? 5.252 -4.465 2.061 1.00 96.62 92 THR A O 1
ATOM 727 N N . ILE A 1 93 ? 5.587 -6.665 1.761 1.00 96.88 93 ILE A N 1
ATOM 728 C CA . ILE A 1 93 ? 6.413 -6.847 2.959 1.00 96.88 93 ILE A CA 1
ATOM 729 C C . ILE A 1 93 ? 7.751 -6.104 2.852 1.00 96.88 93 ILE A C 1
ATOM 731 O O . ILE A 1 93 ? 8.212 -5.789 1.749 1.00 96.88 93 ILE A O 1
ATOM 735 N N . ARG A 1 94 ? 8.385 -5.864 4.007 1.00 95.69 94 ARG A N 1
ATOM 736 C CA . ARG A 1 94 ? 9.698 -5.207 4.117 1.00 95.69 94 ARG A CA 1
ATOM 737 C C . ARG A 1 94 ? 10.747 -5.864 3.213 1.00 95.69 94 ARG A C 1
ATOM 739 O O . ARG A 1 94 ? 10.785 -7.085 3.037 1.00 95.69 94 ARG A O 1
ATOM 746 N N . ASN A 1 95 ? 11.617 -5.031 2.646 1.00 94.12 95 ASN A N 1
ATOM 747 C CA . ASN A 1 95 ? 12.727 -5.456 1.802 1.00 94.12 95 ASN A CA 1
ATOM 748 C C . ASN A 1 95 ? 14.043 -5.059 2.497 1.00 94.12 95 ASN A C 1
ATOM 750 O O . ASN A 1 95 ? 14.295 -3.863 2.630 1.00 94.12 95 ASN A O 1
ATOM 754 N N . PRO A 1 96 ? 14.904 -6.019 2.892 1.00 93.44 96 PRO A N 1
ATOM 755 C CA . PRO A 1 96 ? 16.138 -5.721 3.625 1.00 93.44 96 PRO A CA 1
ATOM 756 C C . PRO A 1 96 ? 17.085 -4.752 2.908 1.00 93.44 96 PRO A C 1
ATOM 758 O O . PRO A 1 96 ? 17.772 -3.968 3.555 1.00 93.44 96 PRO A O 1
ATOM 761 N N . ILE A 1 97 ? 17.115 -4.779 1.571 1.00 91.56 97 ILE A N 1
ATOM 762 C CA . ILE A 1 97 ? 17.951 -3.869 0.778 1.00 91.56 97 ILE A CA 1
ATOM 763 C C . ILE A 1 97 ? 17.398 -2.446 0.876 1.00 91.56 97 ILE A C 1
ATOM 765 O O . ILE A 1 97 ? 18.155 -1.503 1.093 1.00 91.56 97 ILE A O 1
ATOM 769 N N . ALA A 1 98 ? 16.079 -2.282 0.745 1.00 91.75 98 ALA A N 1
ATOM 770 C CA . ALA A 1 98 ? 15.444 -0.977 0.905 1.00 91.75 98 ALA A CA 1
ATOM 771 C C . ALA A 1 98 ? 15.637 -0.438 2.332 1.00 91.75 98 ALA A C 1
ATOM 773 O O . ALA A 1 98 ? 15.998 0.726 2.497 1.00 91.75 98 ALA A O 1
ATOM 774 N N . ASP A 1 99 ? 15.485 -1.290 3.347 1.00 92.62 99 ASP A N 1
ATOM 775 C CA . ASP A 1 99 ? 15.700 -0.935 4.752 1.00 92.62 99 ASP A CA 1
ATOM 776 C C . ASP A 1 99 ? 17.135 -0.469 5.018 1.00 92.62 99 ASP A C 1
ATOM 778 O O . ASP A 1 99 ? 17.340 0.543 5.683 1.00 92.62 99 ASP A O 1
ATOM 782 N N . ALA A 1 100 ? 18.129 -1.158 4.449 1.00 91.94 100 ALA A N 1
ATOM 783 C CA . ALA A 1 100 ? 19.532 -0.771 4.565 1.00 91.94 100 ALA A CA 1
ATOM 784 C C . ALA A 1 100 ? 19.844 0.556 3.848 1.00 91.94 100 ALA A C 1
ATOM 786 O O . ALA A 1 100 ? 20.707 1.308 4.295 1.00 91.94 100 ALA A O 1
ATOM 787 N N . LEU A 1 101 ? 19.142 0.866 2.752 1.00 90.69 101 LEU A N 1
ATOM 788 C CA . LEU A 1 101 ? 19.311 2.118 2.002 1.00 90.69 101 LEU A CA 1
ATOM 789 C C . LEU A 1 101 ? 18.570 3.304 2.638 1.00 90.69 101 LEU A C 1
ATOM 791 O O . LEU A 1 101 ? 18.991 4.452 2.473 1.00 90.69 101 LEU A O 1
ATOM 795 N N . HIS A 1 102 ? 17.471 3.057 3.355 1.00 89.88 102 HIS A N 1
ATOM 796 C CA . HIS A 1 102 ? 16.586 4.094 3.894 1.00 89.88 102 HIS A CA 1
ATOM 797 C C . HIS A 1 102 ? 17.294 5.190 4.717 1.00 89.88 102 HIS A C 1
ATOM 799 O O . HIS A 1 102 ? 16.970 6.366 4.490 1.00 89.88 102 HIS A O 1
ATOM 805 N N . PRO A 1 103 ? 18.265 4.869 5.597 1.00 94.44 103 PRO A N 1
ATOM 806 C CA . PRO A 1 103 ? 19.003 5.852 6.394 1.00 94.44 103 PRO A CA 1
ATOM 807 C C . PRO A 1 103 ? 19.966 6.754 5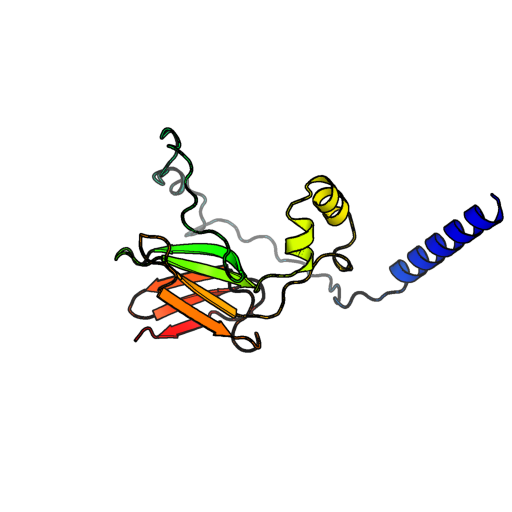.610 1.00 94.44 103 PRO A C 1
ATOM 809 O O . PRO A 1 103 ? 20.437 7.740 6.169 1.00 94.44 103 PRO A O 1
ATOM 812 N N . PHE A 1 104 ? 20.267 6.460 4.337 1.00 93.25 104 PHE A N 1
ATOM 813 C CA . PHE A 1 104 ? 21.317 7.146 3.571 1.00 93.25 104 PHE A CA 1
ATOM 814 C C . PHE A 1 104 ? 20.742 7.923 2.367 1.00 93.25 104 PHE A C 1
ATOM 816 O O . PHE A 1 104 ? 20.605 7.365 1.274 1.00 93.25 104 PHE A O 1
ATOM 823 N N . PRO A 1 105 ? 20.416 9.226 2.511 1.00 90.44 105 PRO A N 1
ATOM 824 C CA . PRO A 1 105 ? 19.804 10.032 1.448 1.00 90.44 105 PRO A CA 1
ATOM 825 C C . PRO A 1 105 ? 20.606 10.060 0.145 1.00 90.44 105 PRO A C 1
ATOM 827 O O . PRO A 1 105 ? 20.031 9.881 -0.925 1.00 90.44 105 PRO A O 1
ATOM 830 N N . PHE A 1 106 ? 21.930 10.211 0.240 1.00 89.44 106 PHE A N 1
ATOM 831 C CA . PHE A 1 106 ? 22.813 10.225 -0.925 1.00 89.44 106 PHE A CA 1
ATOM 832 C C . PHE A 1 106 ? 22.758 8.906 -1.710 1.00 89.44 106 PHE A C 1
ATOM 834 O O . PHE A 1 106 ? 22.647 8.923 -2.930 1.00 89.44 106 PHE A O 1
ATOM 841 N N . LEU A 1 107 ? 22.775 7.753 -1.029 1.00 87.00 107 LEU A N 1
ATOM 842 C CA . LEU A 1 107 ? 22.709 6.446 -1.695 1.00 87.00 107 LEU A CA 1
ATOM 843 C C . LEU A 1 107 ? 21.358 6.221 -2.383 1.00 87.00 107 LEU A C 1
ATOM 845 O O . LEU A 1 107 ? 21.327 5.696 -3.495 1.00 87.00 107 LEU A O 1
ATOM 849 N N . LYS A 1 108 ? 20.252 6.656 -1.766 1.00 88.19 108 LYS A N 1
ATOM 850 C CA . LYS A 1 108 ? 18.922 6.612 -2.397 1.00 88.19 108 LYS A CA 1
ATOM 851 C C . LYS A 1 108 ? 18.863 7.457 -3.668 1.00 88.19 108 LYS A C 1
ATOM 853 O O . LYS A 1 108 ? 18.312 6.998 -4.665 1.00 88.19 108 LYS A O 1
ATOM 858 N N . ASP A 1 109 ? 19.452 8.652 -3.637 1.00 86.88 109 ASP A N 1
ATOM 859 C CA . ASP A 1 109 ? 19.527 9.541 -4.801 1.00 86.88 109 ASP A CA 1
ATOM 860 C C . ASP A 1 109 ? 20.361 8.941 -5.942 1.00 86.88 109 ASP A C 1
ATOM 862 O O . ASP A 1 109 ? 19.986 9.043 -7.104 1.00 86.88 109 ASP A O 1
ATOM 866 N N . GLN A 1 110 ? 21.469 8.257 -5.644 1.00 86.25 110 GLN A N 1
ATOM 867 C CA . GLN A 1 110 ? 22.225 7.583 -6.705 1.00 86.25 110 GLN A CA 1
ATOM 868 C C . GLN A 1 110 ? 21.502 6.341 -7.238 1.00 86.25 110 GLN A C 1
ATOM 870 O O . GLN A 1 110 ? 21.473 6.125 -8.448 1.00 86.25 110 GLN A O 1
ATOM 875 N N . MET A 1 111 ? 20.872 5.547 -6.365 1.00 83.19 111 MET A N 1
ATOM 876 C CA . MET A 1 111 ? 20.095 4.369 -6.769 1.00 83.19 111 MET A CA 1
ATOM 877 C C . MET A 1 111 ? 18.933 4.747 -7.698 1.00 83.19 111 MET A C 1
ATOM 879 O O . MET A 1 111 ? 18.694 4.054 -8.686 1.00 83.19 111 MET A O 1
ATOM 883 N N . SER A 1 112 ? 18.247 5.865 -7.434 1.00 87.00 112 SER A N 1
ATOM 884 C CA . SER A 1 112 ? 17.110 6.324 -8.249 1.00 87.00 112 SER A CA 1
ATOM 885 C C . SER A 1 112 ? 17.494 6.720 -9.683 1.00 87.00 112 SER A C 1
ATOM 887 O O . SER A 1 112 ? 16.627 6.769 -10.552 1.00 87.00 112 SER A O 1
ATOM 889 N N . LYS A 1 113 ? 18.783 6.957 -9.960 1.00 87.69 113 LYS A N 1
ATOM 890 C CA . LYS A 1 113 ? 19.303 7.261 -11.306 1.00 87.69 113 LYS A CA 1
ATOM 891 C C . LYS A 1 113 ? 19.678 6.009 -12.098 1.00 87.69 113 LYS A C 1
ATOM 893 O O . LYS A 1 113 ? 19.863 6.086 -13.311 1.00 87.69 113 LYS A O 1
ATOM 898 N N . LEU A 1 114 ? 19.822 4.862 -11.432 1.00 85.31 114 LEU A N 1
ATOM 899 C CA . LEU A 1 114 ? 20.136 3.600 -12.096 1.00 85.31 114 LEU A CA 1
ATOM 900 C C . LEU A 1 114 ? 18.908 3.056 -12.842 1.00 85.31 114 LEU A C 1
ATOM 902 O O . LEU A 1 114 ? 17.772 3.312 -12.436 1.00 85.31 114 LEU A O 1
ATOM 906 N N . PRO A 1 115 ? 19.104 2.244 -13.897 1.00 90.31 115 PRO A N 1
ATOM 907 C CA . PRO A 1 115 ? 18.012 1.507 -14.522 1.00 90.31 115 PRO A CA 1
ATOM 908 C C . PRO A 1 115 ? 17.207 0.686 -13.499 1.00 90.31 115 PRO A C 1
ATOM 910 O O . PRO A 1 115 ? 17.785 0.044 -12.621 1.00 90.31 115 PRO A O 1
ATOM 913 N N . LYS A 1 116 ? 15.874 0.628 -13.658 1.00 86.69 116 LYS A N 1
ATOM 914 C CA . LYS A 1 116 ? 14.940 -0.026 -12.710 1.00 86.69 116 LYS A CA 1
ATOM 915 C C . LYS A 1 116 ? 15.261 -1.492 -12.391 1.00 86.69 116 LYS A C 1
ATOM 917 O O . LYS A 1 116 ? 14.800 -2.014 -11.382 1.00 86.69 116 LYS A O 1
ATOM 922 N N . ILE A 1 117 ? 16.038 -2.177 -13.233 1.00 89.00 117 ILE A N 1
ATOM 923 C CA . ILE A 1 117 ? 16.482 -3.554 -12.979 1.00 89.00 117 ILE A CA 1
ATOM 924 C C . ILE A 1 117 ? 17.360 -3.675 -11.723 1.00 89.00 117 ILE A C 1
ATOM 926 O O . ILE A 1 117 ? 17.355 -4.733 -11.098 1.00 89.00 117 ILE A O 1
ATOM 930 N N . PHE A 1 118 ? 18.053 -2.598 -11.340 1.00 85.81 118 PHE A N 1
ATOM 931 C CA . PHE A 1 118 ? 18.910 -2.538 -10.154 1.00 85.81 118 PHE A CA 1
ATOM 932 C C . PHE A 1 118 ? 18.165 -2.105 -8.886 1.00 85.81 118 PHE A C 1
ATOM 934 O O . PHE A 1 118 ? 18.739 -2.134 -7.800 1.00 85.81 118 PHE A O 1
ATOM 941 N N . TRP A 1 119 ? 16.900 -1.696 -9.000 1.00 89.88 119 TRP A N 1
ATOM 942 C CA . TRP A 1 119 ? 16.130 -1.244 -7.847 1.00 89.88 119 TRP A CA 1
ATOM 943 C C . TRP A 1 119 ? 15.652 -2.434 -7.005 1.00 89.88 119 TRP A C 1
ATOM 945 O O . TRP A 1 119 ? 15.355 -3.499 -7.559 1.00 89.88 119 TRP A O 1
ATOM 955 N N . PRO A 1 120 ? 15.511 -2.267 -5.674 1.00 89.94 120 PRO A N 1
ATOM 956 C CA . PRO A 1 120 ? 14.833 -3.248 -4.837 1.00 89.94 120 PRO A CA 1
ATOM 957 C C . PRO A 1 120 ? 13.424 -3.514 -5.373 1.00 89.94 120 PRO A C 1
ATOM 959 O O . PRO A 1 120 ? 12.606 -2.601 -5.479 1.00 89.94 120 PRO A O 1
ATOM 962 N N . LYS A 1 121 ? 13.142 -4.769 -5.732 1.00 90.44 121 LYS A N 1
ATOM 963 C CA . LYS A 1 121 ? 11.838 -5.157 -6.279 1.00 90.44 121 LYS A CA 1
ATOM 964 C C . LYS A 1 121 ? 10.863 -5.532 -5.158 1.00 90.44 121 LYS A C 1
ATOM 966 O O . LYS A 1 121 ? 11.289 -6.140 -4.166 1.00 90.44 121 LYS A O 1
ATOM 971 N N . PRO A 1 122 ? 9.570 -5.203 -5.308 1.00 91.56 122 PRO A N 1
ATOM 972 C CA . PRO A 1 122 ? 8.542 -5.720 -4.418 1.00 91.56 122 PRO A CA 1
ATOM 973 C C . PRO A 1 122 ? 8.420 -7.236 -4.569 1.00 91.56 122 PRO A C 1
ATOM 975 O O . PRO A 1 122 ? 8.727 -7.802 -5.623 1.00 91.56 122 PRO A O 1
ATOM 978 N N . LYS A 1 123 ? 7.965 -7.899 -3.506 1.00 94.56 123 LYS A N 1
ATOM 979 C CA . LYS A 1 123 ? 7.568 -9.305 -3.580 1.00 94.56 123 LYS A CA 1
ATOM 980 C C . LYS A 1 123 ? 6.079 -9.364 -3.930 1.00 94.56 123 LYS A C 1
ATOM 982 O O . LYS A 1 123 ? 5.323 -8.546 -3.410 1.00 94.56 123 LYS A O 1
ATOM 987 N N . PRO A 1 124 ? 5.636 -10.328 -4.755 1.00 94.12 124 PRO A N 1
ATOM 988 C CA . PRO A 1 124 ? 4.213 -10.561 -4.957 1.00 94.12 124 PRO A CA 1
ATOM 989 C C . PRO A 1 124 ? 3.612 -11.046 -3.631 1.00 94.12 124 PRO A C 1
ATOM 991 O O . PRO A 1 124 ? 3.779 -12.201 -3.252 1.00 94.12 124 PRO A O 1
ATOM 994 N N . TYR A 1 125 ? 2.986 -10.128 -2.897 1.00 97.75 125 TYR A N 1
ATOM 995 C CA . TYR A 1 125 ? 2.452 -10.359 -1.558 1.00 97.75 125 TYR A CA 1
ATOM 996 C C . TYR A 1 125 ? 1.223 -9.475 -1.347 1.00 97.75 125 TYR A C 1
ATOM 998 O O . TYR A 1 125 ? 1.276 -8.273 -1.616 1.00 97.75 125 TYR A O 1
ATOM 1006 N N . GLY A 1 126 ? 0.115 -10.047 -0.886 1.00 97.56 126 GLY A N 1
ATOM 1007 C CA . GLY A 1 126 ? -1.071 -9.290 -0.484 1.00 97.56 126 GLY A CA 1
ATOM 1008 C C . GLY A 1 126 ? -1.036 -9.021 1.013 1.00 97.56 126 GLY A C 1
ATOM 1009 O O . GLY A 1 126 ? -0.866 -9.962 1.784 1.00 97.56 126 GLY A O 1
ATOM 1010 N N . LEU A 1 127 ? -1.162 -7.764 1.440 1.00 98.25 127 LEU A N 1
ATOM 1011 C CA . LEU A 1 127 ? -1.116 -7.432 2.861 1.00 98.25 127 LEU A CA 1
ATOM 1012 C C . LEU A 1 127 ? -1.979 -6.218 3.205 1.00 98.25 127 LEU A C 1
ATOM 1014 O O . LEU A 1 127 ? -1.830 -5.140 2.632 1.00 98.25 127 LEU A O 1
ATOM 1018 N N . VAL A 1 128 ? -2.843 -6.393 4.201 1.00 98.25 128 VAL A N 1
ATOM 1019 C CA . VAL A 1 128 ? -3.520 -5.299 4.903 1.00 98.25 128 VAL A CA 1
ATOM 1020 C C . VAL A 1 128 ? -3.464 -5.541 6.404 1.00 98.25 128 VAL A C 1
ATOM 1022 O O . VAL A 1 128 ? -3.449 -6.688 6.856 1.00 98.25 128 VAL A O 1
ATOM 1025 N N . ILE A 1 129 ? -3.450 -4.465 7.180 1.00 98.44 129 ILE A N 1
ATOM 1026 C CA . ILE A 1 129 ? -3.512 -4.518 8.643 1.00 98.44 129 ILE A CA 1
ATOM 1027 C C . ILE A 1 129 ? -4.632 -3.618 9.154 1.00 98.44 129 ILE A C 1
ATOM 1029 O O . ILE A 1 129 ? -4.946 -2.609 8.525 1.00 98.44 129 ILE A O 1
ATOM 1033 N N . ALA A 1 130 ? -5.216 -3.973 10.292 1.00 98.06 130 ALA A N 1
ATOM 1034 C CA . ALA A 1 130 ? -6.094 -3.108 11.064 1.00 98.06 130 ALA A CA 1
ATOM 1035 C C . ALA A 1 130 ? -5.331 -2.545 12.262 1.00 98.06 130 ALA A C 1
ATOM 1037 O O . ALA A 1 130 ? -4.643 -3.287 12.964 1.00 98.06 130 ALA A O 1
ATOM 1038 N N . LEU A 1 131 ? -5.501 -1.254 12.510 1.00 97.88 131 LEU A N 1
ATOM 1039 C CA . LEU A 1 131 ? -5.014 -0.528 13.672 1.00 97.88 131 LEU A CA 1
ATOM 1040 C C . LEU A 1 131 ? -6.206 -0.064 14.513 1.00 97.88 131 LEU A C 1
ATOM 1042 O O . LEU A 1 131 ? -7.254 0.263 13.949 1.00 97.88 131 LEU A O 1
ATOM 1046 N N . ASP A 1 132 ? -6.052 -0.026 15.832 1.00 96.44 132 ASP A N 1
ATOM 1047 C CA . ASP A 1 132 ? -6.949 0.742 16.704 1.00 96.44 132 ASP A CA 1
ATOM 1048 C C . ASP A 1 132 ? -6.533 2.226 16.781 1.00 96.44 132 ASP A C 1
ATOM 1050 O O . ASP A 1 132 ? -5.578 2.655 16.128 1.00 96.44 132 ASP A O 1
ATOM 1054 N N . GLU A 1 133 ? -7.257 3.029 17.565 1.00 94.31 133 GLU A N 1
ATOM 1055 C CA . GLU A 1 133 ? -6.988 4.465 17.758 1.00 94.31 133 GLU A CA 1
ATOM 1056 C C . GLU A 1 133 ? -5.675 4.762 18.496 1.00 94.31 133 GLU A C 1
ATOM 1058 O O . GLU A 1 133 ? -5.252 5.915 18.546 1.00 94.31 133 GLU A O 1
ATOM 1063 N N . GLN A 1 134 ? -5.016 3.746 19.054 1.00 93.94 134 GLN A N 1
ATOM 1064 C CA . GLN A 1 134 ? -3.714 3.863 19.709 1.00 93.94 134 GLN A CA 1
ATOM 1065 C C . GLN A 1 134 ? -2.573 3.397 18.793 1.00 93.94 134 GLN A C 1
ATOM 1067 O O . GLN A 1 134 ? -1.428 3.311 19.232 1.00 93.94 134 GLN A O 1
ATOM 1072 N N . GLY A 1 135 ? -2.870 3.075 17.528 1.00 92.75 135 GLY A N 1
ATOM 1073 C CA . GLY A 1 135 ? -1.880 2.594 16.570 1.00 92.75 135 GLY A CA 1
ATOM 1074 C C . GLY A 1 135 ? -1.455 1.145 16.814 1.00 92.75 135 GLY A C 1
ATOM 1075 O O . GLY A 1 135 ? -0.461 0.697 16.246 1.00 92.75 135 GLY A O 1
ATOM 1076 N N . LYS A 1 136 ? -2.177 0.367 17.628 1.00 96.25 136 LYS A N 1
ATOM 1077 C CA . LYS A 1 136 ? -1.865 -1.053 17.823 1.00 96.25 136 LYS A CA 1
ATOM 1078 C C . LYS A 1 136 ? -2.467 -1.875 16.691 1.00 96.25 136 LYS A C 1
ATOM 1080 O O . LYS A 1 136 ? -3.648 -1.757 16.370 1.00 96.25 136 LYS A O 1
ATOM 1085 N N . ILE A 1 137 ? -1.662 -2.771 16.121 1.00 97.69 137 ILE A N 1
ATOM 1086 C CA . ILE A 1 137 ? -2.135 -3.743 15.132 1.00 97.69 137 ILE A CA 1
ATOM 1087 C C . ILE A 1 137 ? -3.098 -4.721 15.817 1.00 97.69 137 ILE A C 1
ATOM 1089 O O . ILE A 1 137 ? -2.705 -5.466 16.714 1.00 97.69 137 ILE A O 1
ATOM 1093 N N . THR A 1 138 ? -4.358 -4.721 15.388 1.00 97.06 138 THR A N 1
ATOM 1094 C CA . THR A 1 138 ? -5.426 -5.585 15.923 1.00 97.06 138 THR A CA 1
ATOM 1095 C C . THR A 1 138 ? -5.725 -6.778 15.025 1.00 97.06 138 THR A C 1
ATOM 1097 O O . THR A 1 138 ? -6.197 -7.806 15.505 1.00 97.06 138 THR A O 1
ATOM 1100 N N . GLN A 1 139 ? -5.430 -6.668 13.731 1.00 97.19 139 GLN A N 1
ATOM 1101 C CA . GLN A 1 139 ? -5.645 -7.731 12.755 1.00 97.19 139 GLN A CA 1
ATOM 1102 C C . GLN A 1 139 ? -4.686 -7.563 11.579 1.00 97.19 139 GLN A C 1
ATOM 1104 O O . GLN A 1 139 ? -4.300 -6.447 11.232 1.00 97.19 139 GLN A O 1
ATOM 1109 N N . SER A 1 140 ? -4.340 -8.664 10.921 1.00 97.50 140 SER A N 1
ATOM 1110 C CA . SER A 1 140 ? -3.649 -8.640 9.639 1.00 97.50 140 SER A CA 1
ATOM 1111 C C . SER A 1 140 ? -4.217 -9.705 8.706 1.00 97.50 140 SER A C 1
ATOM 1113 O O . SER A 1 140 ? -4.602 -10.790 9.140 1.00 97.50 140 SER A O 1
ATOM 1115 N N . LEU A 1 141 ? -4.300 -9.388 7.416 1.00 97.62 141 LEU A N 1
ATOM 1116 C CA . LEU A 1 141 ? -4.745 -10.309 6.372 1.00 97.62 141 LEU A CA 1
ATOM 1117 C C . LEU A 1 141 ? -3.652 -10.396 5.312 1.00 97.62 141 LEU A C 1
ATOM 1119 O O . LEU A 1 141 ? -3.174 -9.373 4.819 1.00 97.62 141 LEU A O 1
ATOM 1123 N N . HIS A 1 142 ? -3.255 -11.623 4.987 1.00 97.81 142 HIS A N 1
ATOM 1124 C CA . HIS A 1 142 ? -2.090 -11.910 4.162 1.00 97.81 142 HIS A CA 1
ATOM 1125 C C . HIS A 1 142 ? -2.464 -12.834 2.997 1.00 97.81 142 HIS A C 1
ATOM 1127 O O . HIS A 1 142 ? -3.163 -13.825 3.191 1.00 97.81 142 HIS A O 1
ATOM 1133 N N . ASP A 1 143 ? -1.906 -12.573 1.817 1.00 97.19 143 ASP A N 1
ATOM 1134 C CA . ASP A 1 143 ? -1.694 -13.570 0.764 1.00 97.19 143 ASP A CA 1
ATOM 1135 C C . ASP A 1 143 ? -0.183 -13.668 0.508 1.00 97.19 143 ASP A C 1
ATOM 1137 O O . ASP A 1 143 ? 0.367 -12.899 -0.289 1.00 97.19 143 ASP A O 1
ATOM 1141 N N . PRO A 1 144 ? 0.510 -14.607 1.177 1.00 96.88 144 PRO A N 1
ATOM 1142 C CA . PRO A 1 144 ? 1.956 -14.743 1.047 1.00 96.88 144 PRO A CA 1
ATOM 1143 C C . PRO A 1 144 ? 2.430 -15.179 -0.335 1.00 96.88 144 PRO A C 1
ATOM 1145 O O . PRO A 1 144 ? 3.603 -15.010 -0.663 1.00 96.88 144 PRO A O 1
ATOM 1148 N N . THR A 1 145 ? 1.539 -15.782 -1.124 1.00 96.00 145 THR A N 1
ATOM 1149 C CA . THR A 1 145 ? 1.863 -16.251 -2.474 1.00 96.00 145 THR A CA 1
ATOM 1150 C C . THR A 1 145 ? 1.709 -15.149 -3.513 1.00 96.00 145 THR A C 1
ATOM 1152 O O . THR A 1 145 ? 2.274 -15.258 -4.603 1.00 96.00 145 THR A O 1
ATOM 1155 N N . GLY A 1 146 ? 0.897 -14.133 -3.205 1.00 93.69 146 GLY A N 1
ATOM 1156 C CA . GLY A 1 146 ? 0.511 -13.086 -4.140 1.00 93.69 146 GLY A CA 1
ATOM 1157 C C . GLY A 1 146 ? -0.259 -13.597 -5.361 1.00 93.69 146 GLY A C 1
ATOM 1158 O O . GLY A 1 146 ? -0.298 -12.905 -6.379 1.00 93.69 146 GLY A O 1
ATOM 1159 N N . LYS A 1 147 ? -0.807 -14.823 -5.306 1.00 92.81 147 LYS A N 1
ATOM 1160 C CA . LYS A 1 147 ? -1.525 -15.450 -6.428 1.00 92.81 147 LYS A CA 1
ATOM 1161 C C . LYS A 1 147 ? -2.981 -15.001 -6.511 1.00 92.81 147 LYS A C 1
ATOM 1163 O O . LYS A 1 147 ? -3.504 -14.902 -7.620 1.00 92.81 147 LYS A O 1
ATOM 1168 N N . HIS A 1 148 ? -3.634 -14.764 -5.373 1.00 93.44 148 HIS A N 1
ATOM 1169 C CA . HIS A 1 148 ? -5.012 -14.271 -5.339 1.00 93.44 148 HIS A CA 1
ATOM 1170 C C . HIS A 1 148 ? -5.028 -12.749 -5.339 1.00 93.44 148 HIS A C 1
ATOM 1172 O O . HIS A 1 148 ? -5.707 -12.146 -6.170 1.00 93.44 148 HIS A O 1
ATOM 1178 N N . LEU A 1 149 ? -4.269 -12.148 -4.421 1.00 95.31 149 LEU A N 1
ATOM 1179 C CA . LEU A 1 149 ? -4.077 -10.708 -4.317 1.00 95.31 149 LEU A CA 1
ATOM 1180 C C . LEU A 1 149 ? -2.621 -10.419 -3.965 1.00 95.31 149 LEU A C 1
ATOM 1182 O O . LEU A 1 149 ? -2.059 -10.995 -3.039 1.00 95.31 149 LEU A O 1
ATOM 1186 N N . LYS A 1 150 ? -2.020 -9.473 -4.674 1.00 96.94 150 LYS A N 1
ATOM 1187 C CA . LYS A 1 150 ? -0.691 -8.925 -4.376 1.00 96.94 150 LYS A CA 1
ATOM 1188 C C . LYS A 1 150 ? -0.727 -7.413 -4.431 1.00 96.94 150 LYS A C 1
ATOM 1190 O O . LYS A 1 150 ? -1.627 -6.864 -5.056 1.00 96.94 150 LYS A O 1
ATOM 1195 N N . GLU A 1 151 ? 0.264 -6.745 -3.860 1.0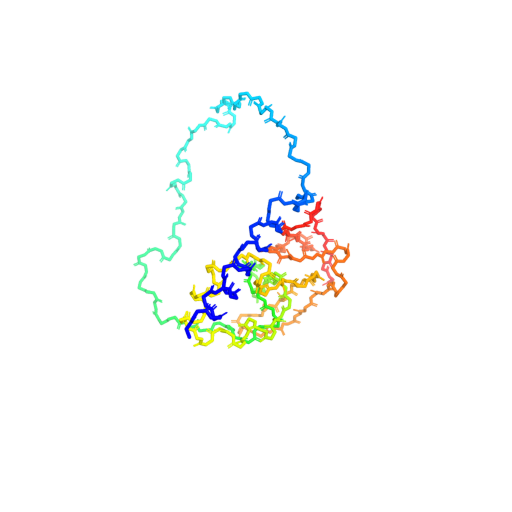0 96.56 151 GLU A N 1
ATOM 1196 C CA . GLU A 1 151 ? 0.492 -5.331 -4.163 1.00 96.56 151 GLU A CA 1
ATOM 1197 C C . GLU A 1 151 ? -0.738 -4.462 -3.884 1.00 96.56 151 GLU A C 1
ATOM 1199 O O . GLU A 1 151 ? -1.170 -3.657 -4.711 1.00 96.56 151 GLU A O 1
ATOM 1204 N N . VAL A 1 152 ? -1.340 -4.707 -2.714 1.00 98.00 152 VAL A N 1
ATOM 1205 C CA . VAL A 1 152 ? -2.558 -4.041 -2.252 1.00 98.00 152 VAL A CA 1
ATOM 1206 C C . VAL A 1 152 ? -2.208 -2.610 -1.866 1.00 98.00 152 VAL A C 1
ATOM 1208 O O . VAL A 1 152 ? -1.373 -2.376 -0.996 1.00 98.00 152 VAL A O 1
ATOM 1211 N N . THR A 1 153 ? -2.862 -1.655 -2.514 1.00 97.62 153 THR A N 1
ATOM 1212 C CA . THR A 1 153 ? -2.613 -0.214 -2.351 1.00 97.62 153 THR A CA 1
ATOM 1213 C C . THR A 1 153 ? -3.778 0.497 -1.682 1.00 97.62 153 THR A C 1
ATOM 1215 O O . THR A 1 153 ? -3.639 1.613 -1.196 1.00 97.62 153 THR A O 1
ATOM 1218 N N . SER A 1 154 ? -4.948 -0.140 -1.613 1.00 97.75 154 SER A N 1
ATOM 1219 C CA . SER A 1 154 ? -6.110 0.413 -0.925 1.00 97.75 154 SER A CA 1
ATOM 1220 C C . SER A 1 154 ? -6.965 -0.673 -0.297 1.00 97.75 154 SER A C 1
ATOM 1222 O O . SER A 1 154 ? -7.095 -1.782 -0.811 1.00 97.75 154 SER A O 1
ATOM 1224 N N . VAL A 1 155 ? -7.569 -0.324 0.831 1.00 98.06 155 VAL A N 1
ATOM 1225 C CA . VAL A 1 155 ? -8.506 -1.159 1.573 1.00 98.06 155 VAL A CA 1
ATOM 1226 C C . VAL A 1 155 ? -9.620 -0.268 2.091 1.00 98.06 155 VAL A C 1
ATOM 1228 O O . VAL A 1 155 ? -9.352 0.836 2.566 1.00 98.06 155 VAL A O 1
ATOM 1231 N N . ARG A 1 156 ? -10.870 -0.713 1.976 1.00 97.69 156 ARG A N 1
ATOM 1232 C CA . ARG A 1 156 ? -12.035 -0.002 2.510 1.00 97.69 156 ARG A CA 1
ATOM 1233 C C . ARG A 1 156 ? -13.027 -0.979 3.114 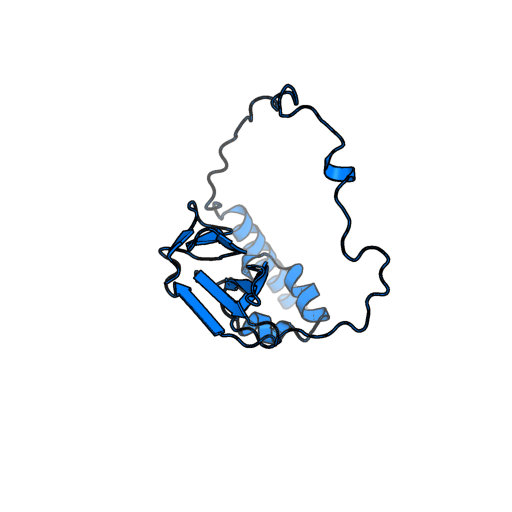1.00 97.69 156 ARG A C 1
ATOM 1235 O O . ARG A 1 156 ? -13.526 -1.858 2.420 1.00 97.69 156 ARG A O 1
ATOM 1242 N N . GLU A 1 157 ? -13.338 -0.768 4.385 1.00 97.69 157 GLU A N 1
ATOM 1243 C CA . GLU A 1 157 ? -14.438 -1.443 5.067 1.00 97.69 157 GLU A CA 1
ATOM 1244 C C . GLU A 1 157 ? -15.771 -0.796 4.686 1.00 97.69 157 GLU A C 1
ATOM 1246 O O . GLU A 1 157 ? -15.933 0.424 4.783 1.00 97.69 157 GLU A O 1
ATOM 1251 N N . TYR A 1 158 ? -16.719 -1.608 4.222 1.00 96.38 158 TYR A N 1
ATOM 1252 C CA . TYR A 1 158 ? -18.087 -1.180 3.953 1.00 96.38 158 TYR A CA 1
ATOM 1253 C C . TYR A 1 158 ? -19.047 -2.374 3.954 1.00 96.38 158 TYR A C 1
ATOM 1255 O O . TYR A 1 158 ? -18.816 -3.372 3.269 1.00 96.38 158 TYR A O 1
ATOM 1263 N N . GLY A 1 159 ? -20.144 -2.267 4.710 1.00 95.31 159 GLY A N 1
ATOM 1264 C CA . GLY A 1 159 ? -21.224 -3.261 4.710 1.00 95.31 159 GLY A CA 1
ATOM 1265 C C . GLY A 1 159 ? -20.799 -4.674 5.130 1.00 95.31 159 GLY A C 1
ATOM 1266 O O . GLY A 1 159 ? -21.276 -5.637 4.540 1.00 95.31 159 GLY A O 1
ATOM 1267 N N . GLY A 1 160 ? -19.875 -4.808 6.091 1.00 96.06 160 GLY A N 1
ATOM 1268 C CA . GLY A 1 160 ? -19.363 -6.111 6.548 1.00 96.06 160 GLY A CA 1
ATOM 1269 C C . GLY A 1 160 ? -18.342 -6.762 5.607 1.00 96.06 160 GLY A C 1
ATOM 1270 O O . GLY A 1 160 ? -18.045 -7.947 5.736 1.00 96.06 160 GLY A O 1
ATOM 1271 N N . TYR A 1 161 ? -17.799 -6.007 4.649 1.00 98.06 161 TYR A N 1
ATOM 1272 C CA . TYR A 1 161 ? -16.752 -6.473 3.742 1.00 98.06 161 TYR A CA 1
ATOM 1273 C C . TYR A 1 161 ? -15.583 -5.495 3.685 1.00 98.06 161 TYR A C 1
ATOM 1275 O O . TYR A 1 161 ? -15.755 -4.290 3.867 1.00 98.06 161 TYR A O 1
ATOM 1283 N N . LEU A 1 162 ? -14.409 -6.016 3.340 1.00 98.06 162 LEU A N 1
ATOM 1284 C CA . LEU A 1 162 ? -13.282 -5.240 2.845 1.00 98.06 162 LEU A CA 1
ATOM 1285 C C . LEU A 1 162 ? -13.252 -5.284 1.323 1.00 98.06 162 LEU A C 1
ATOM 1287 O O . LEU A 1 162 ? -13.305 -6.362 0.729 1.00 98.06 162 LEU A O 1
ATOM 1291 N N . TYR A 1 163 ? -13.102 -4.115 0.714 1.00 98.19 163 TYR A N 1
ATOM 1292 C CA . TYR A 1 163 ? -12.817 -3.944 -0.704 1.00 98.19 163 TYR A CA 1
ATOM 1293 C C . TYR A 1 163 ? -11.347 -3.569 -0.864 1.00 98.19 163 TYR A C 1
ATOM 1295 O O . TYR A 1 163 ? -10.884 -2.615 -0.235 1.00 98.19 163 TYR A O 1
ATOM 1303 N N . LEU A 1 164 ? -10.620 -4.337 -1.672 1.00 98.19 164 LEU A N 1
ATOM 1304 C CA . LEU A 1 164 ? -9.163 -4.298 -1.776 1.00 98.19 164 LEU A CA 1
ATOM 1305 C C . LEU A 1 164 ? -8.759 -3.925 -3.204 1.00 98.19 164 LEU A C 1
ATOM 1307 O O . LEU A 1 164 ? -8.993 -4.694 -4.140 1.00 98.19 164 LEU A O 1
ATOM 1311 N N . GLY A 1 165 ? -8.158 -2.749 -3.364 1.00 97.12 165 GLY A N 1
ATOM 1312 C CA . GLY A 1 165 ? -7.570 -2.299 -4.623 1.00 97.12 165 GLY A CA 1
ATOM 1313 C C . GLY A 1 165 ? -6.068 -2.563 -4.650 1.00 97.12 165 GLY A C 1
ATOM 1314 O O . GLY A 1 165 ? -5.408 -2.597 -3.611 1.00 97.12 165 GLY A O 1
ATOM 1315 N N . SER A 1 166 ? -5.520 -2.755 -5.843 1.00 95.94 166 SER A N 1
ATOM 1316 C CA . SER A 1 166 ? -4.121 -3.142 -6.015 1.00 95.94 166 SER A CA 1
ATOM 1317 C C . SER A 1 166 ? -3.501 -2.502 -7.248 1.00 95.94 166 SER A C 1
ATOM 1319 O O . SER A 1 166 ? -4.220 -2.105 -8.164 1.00 95.94 166 SER A O 1
ATOM 1321 N N . LEU A 1 167 ? -2.170 -2.419 -7.271 1.00 91.94 167 LEU A N 1
ATOM 1322 C CA . LEU A 1 167 ? -1.448 -1.766 -8.364 1.00 91.94 167 LEU A CA 1
ATOM 1323 C C . LEU A 1 167 ? -1.332 -2.641 -9.623 1.00 91.94 167 LEU A C 1
ATOM 1325 O O . LEU A 1 167 ? -1.415 -2.129 -10.734 1.00 91.94 167 LEU A O 1
ATOM 1329 N N . HIS A 1 168 ? -1.136 -3.953 -9.453 1.00 92.38 168 HIS A N 1
ATOM 1330 C CA . HIS A 1 168 ? -0.782 -4.869 -10.549 1.00 92.38 168 HIS A CA 1
ATOM 1331 C C . HIS A 1 168 ? -1.655 -6.130 -10.618 1.00 92.38 168 HIS A C 1
ATOM 1333 O O . HIS A 1 168 ? -1.192 -7.180 -11.077 1.00 92.38 168 HIS A O 1
ATOM 1339 N N . ASN A 1 169 ? -2.903 -6.057 -10.150 1.00 92.56 169 ASN A N 1
ATOM 1340 C CA . ASN A 1 169 ? -3.880 -7.120 -10.393 1.00 92.56 169 ASN A CA 1
ATOM 1341 C C . ASN A 1 169 ? -4.924 -6.622 -11.395 1.00 92.56 169 ASN A C 1
ATOM 1343 O O . ASN A 1 169 ? -5.258 -5.444 -11.454 1.00 92.56 169 ASN A O 1
ATOM 1347 N N . ASP A 1 170 ? -5.468 -7.559 -12.149 1.00 94.00 170 ASP A N 1
ATOM 1348 C CA . ASP A 1 170 ? -6.592 -7.438 -13.087 1.00 94.00 170 ASP A CA 1
ATOM 1349 C C . ASP A 1 170 ? -7.960 -7.632 -12.389 1.00 94.00 170 ASP A C 1
ATOM 1351 O O . ASP A 1 170 ? -8.968 -7.891 -13.042 1.00 94.00 170 ASP A O 1
ATOM 1355 N N . ARG A 1 171 ? -8.004 -7.557 -11.051 1.00 93.44 171 ARG A N 1
ATOM 1356 C CA . ARG A 1 171 ? -9.192 -7.835 -10.227 1.00 93.44 171 ARG A CA 1
ATOM 1357 C C . ARG A 1 171 ? -9.207 -7.011 -8.938 1.00 93.44 171 ARG A C 1
ATOM 1359 O O . ARG A 1 171 ? -8.165 -6.559 -8.466 1.00 93.44 171 ARG A O 1
ATOM 1366 N N . ILE A 1 172 ? -10.396 -6.859 -8.353 1.00 95.69 172 ILE A N 1
ATOM 1367 C CA . ILE A 1 172 ? -10.619 -6.242 -7.034 1.00 95.69 172 ILE A CA 1
ATOM 1368 C C . ILE A 1 172 ? -10.866 -7.355 -6.014 1.00 95.69 172 ILE A C 1
ATOM 1370 O O . ILE A 1 172 ? -11.620 -8.291 -6.282 1.00 95.69 172 ILE A O 1
ATOM 1374 N N . GLY A 1 173 ? -10.255 -7.253 -4.834 1.00 96.38 173 GLY A N 1
ATOM 1375 C CA . GLY A 1 173 ? -10.518 -8.179 -3.737 1.00 96.38 173 GLY A CA 1
ATOM 1376 C C . GLY A 1 173 ? -11.774 -7.799 -2.955 1.00 96.38 173 GLY A C 1
ATOM 1377 O O . GLY A 1 173 ? -11.993 -6.624 -2.662 1.00 96.38 173 GLY A O 1
ATOM 1378 N N . LYS A 1 174 ? -12.575 -8.796 -2.575 1.00 97.12 174 LYS A N 1
ATOM 1379 C CA . LYS A 1 174 ? -13.686 -8.650 -1.628 1.00 97.12 174 LYS A CA 1
ATOM 1380 C C . LYS A 1 174 ? -13.552 -9.712 -0.542 1.00 97.12 174 LYS A C 1
ATOM 1382 O O . LYS A 1 174 ? -13.610 -10.900 -0.846 1.00 97.12 174 LYS A O 1
ATOM 1387 N N . TYR A 1 175 ? -13.381 -9.289 0.704 1.00 97.44 175 TYR A N 1
ATOM 1388 C CA . TYR A 1 175 ? -13.220 -10.177 1.859 1.00 97.44 175 TYR A CA 1
ATOM 1389 C C . TYR A 1 175 ? -14.339 -9.932 2.870 1.00 97.44 175 TYR A C 1
ATOM 1391 O O . TYR A 1 175 ? -14.665 -8.781 3.142 1.00 97.44 175 TYR A O 1
ATOM 1399 N N . ARG A 1 176 ? -14.957 -10.990 3.399 1.00 97.25 176 ARG A N 1
ATOM 1400 C CA . ARG A 1 176 ? -16.029 -10.875 4.396 1.00 97.25 176 ARG A CA 1
ATOM 1401 C C . ARG A 1 176 ? -15.418 -10.690 5.781 1.00 97.25 176 ARG A C 1
ATOM 1403 O O . ARG A 1 176 ? -14.567 -11.479 6.171 1.00 97.25 176 ARG A O 1
ATOM 1410 N N . LEU A 1 177 ? -15.855 -9.663 6.500 1.00 93.75 177 LEU A N 1
ATOM 1411 C CA . LEU A 1 177 ? -15.527 -9.498 7.911 1.00 93.75 177 LEU A CA 1
ATOM 1412 C C . LEU A 1 177 ? -16.480 -10.370 8.732 1.00 93.75 177 LEU A C 1
ATOM 1414 O O . LEU A 1 177 ? -17.688 -10.365 8.481 1.00 93.75 177 LEU A O 1
ATOM 1418 N N . GLU A 1 178 ? -15.908 -11.147 9.647 1.00 80.75 178 GLU A N 1
ATOM 1419 C CA . GLU A 1 178 ? -16.641 -11.896 10.673 1.00 80.75 178 GLU A CA 1
ATOM 1420 C C . GLU A 1 178 ? -16.971 -10.999 11.869 1.00 80.75 178 GLU A C 1
ATOM 1422 O O . GLU A 1 178 ? -16.150 -10.101 12.180 1.00 80.75 178 GLU A O 1
#

Organism: NCBI:txid1246637

pLDDT: mean 89.75, std 9.5, range [57.41, 98.44]

Sequence (178 aa):
MKKIILGIIIIIAFLIFYFFFQSTPVDSIAYSHPPAPPLNGVMTPNTLLKEAILLGKGIDKGNKEIFIDNLPGFPDNISSNRNGRFWVALFTIRNPIADALHPFPFLKDQMSKLPKIFWPKPKPYGLVIALDEQGKITQSLHDPTGKHLKEVTSVREYGGYLYLGSLHNDRIGKYRLE

Secondary structure (DSSP, 8-state):
-HHHHHHHHHHHHHHHHHHHH---SS------PPPPPP--GGG----GGGGS--TTSSS-------S--S-SEEEEEEEE-SSS-EEEEEEEE--HHHHHHTT-HHHHHHHTTS-GGGSPPPPS-EEEEEE-TTS-EEEEEEETT-SS--SEEEEEEETTEEEEEESS-SS-EEEE--

Radius of gyration: 23.18 Å; chains: 1; bounding box: 70×42×52 Å